Protein AF-A0A3B8SM53-F1 (afdb_monomer_lite)

pLDDT: mean 72.82, std 17.41, range [37.41, 91.88]

Radius of gyration: 22.33 Å; chains: 1; bounding box: 72×32×51 Å

Sequence (110 aa):
MDFSYNNKTMTINGPLKPLNINQPLDARTVVDTYADIANIPNPYVGMVITVKVDETNSNKMTDYKVKSLKSNPIGLPNILIDEIVRMQEYLDLPKGETGATGATGATGAQ

Secondary structure (DSSP, 8-state):
--EEETTEEE---SS-PPP----TT--SEEEEESGGGGG-SS--TT-EEEEEEEGGGTTEEEEEEEEEEE--TT--TT-EEEEEEE---S--------------------

Foldseek 3Di:
DWDDDPNDIDDDPDDDDDDPDDDPPNPEAEDAEPVCLFVDFQDDAQHKYWHCQYPVPNGHTWIKGQHDAQADPVGRGRGGGDDIDTDPPDPPPPPPPDDDDDDDDDDDDD

Structure (mmCIF, N/CA/C/O backbone):
data_AF-A0A3B8SM53-F1
#
_entry.id   AF-A0A3B8SM53-F1
#
loop_
_atom_site.group_PDB
_atom_site.id
_atom_site.type_symbol
_atom_site.label_atom_id
_atom_site.label_alt_id
_atom_site.label_comp_id
_atom_site.label_asym_id
_atom_site.label_entity_id
_atom_site.label_seq_id
_atom_site.pdbx_PDB_ins_code
_atom_site.Cartn_x
_atom_site.Cartn_y
_atom_site.Cartn_z
_atom_site.occupancy
_atom_site.B_iso_or_equiv
_atom_site.auth_seq_id
_atom_site.auth_comp_id
_atom_site.auth_asym_id
_atom_site.auth_atom_id
_atom_site.pdbx_PDB_model_num
ATOM 1 N N . MET A 1 1 ? -34.065 14.376 -2.228 1.00 59.88 1 MET A N 1
ATOM 2 C CA . MET A 1 1 ? -33.737 14.935 -3.555 1.00 59.88 1 MET A CA 1
ATOM 3 C C . MET A 1 1 ? -33.708 13.758 -4.501 1.00 59.88 1 MET A C 1
ATOM 5 O O . MET A 1 1 ? -32.916 12.859 -4.258 1.00 59.88 1 MET A O 1
ATOM 9 N N . ASP A 1 2 ? -34.597 13.727 -5.488 1.00 66.94 2 ASP A N 1
ATOM 10 C CA . ASP A 1 2 ? -34.638 12.648 -6.477 1.00 66.94 2 ASP A CA 1
ATOM 11 C C . ASP A 1 2 ? -33.857 13.082 -7.716 1.00 66.94 2 ASP A C 1
ATOM 13 O O . ASP A 1 2 ? -34.107 14.150 -8.275 1.00 66.94 2 ASP A O 1
ATOM 17 N N . PHE A 1 3 ? -32.893 12.262 -8.132 1.00 74.75 3 PHE A N 1
ATOM 18 C CA . PHE A 1 3 ? -32.186 12.453 -9.396 1.00 74.75 3 PHE A CA 1
ATOM 19 C C . PHE A 1 3 ? -32.949 11.694 -10.482 1.00 74.75 3 PHE A C 1
ATOM 21 O O . PHE A 1 3 ? -33.213 10.498 -10.337 1.00 74.75 3 PHE A O 1
ATOM 28 N N . SER A 1 4 ? -33.317 12.385 -11.562 1.00 79.00 4 SER A N 1
ATOM 29 C CA . SER A 1 4 ? -34.007 11.791 -12.709 1.00 79.00 4 SER A CA 1
ATOM 30 C C . SER A 1 4 ? -33.165 11.975 -13.967 1.00 79.00 4 SER A C 1
ATOM 32 O O . SER A 1 4 ? -32.833 13.101 -14.335 1.00 79.00 4 SER A O 1
ATOM 34 N N . TYR A 1 5 ? -32.809 10.870 -14.622 1.00 73.00 5 TYR A N 1
ATOM 35 C CA . TYR A 1 5 ? -32.137 10.864 -15.922 1.00 73.00 5 TYR A CA 1
ATOM 36 C C . TYR A 1 5 ? -32.774 9.799 -16.812 1.00 73.00 5 TYR A C 1
ATOM 38 O O . TYR A 1 5 ? -32.891 8.643 -16.411 1.00 73.00 5 TYR A O 1
ATOM 46 N N . ASN A 1 6 ? -33.182 10.184 -18.024 1.00 77.25 6 ASN A N 1
ATOM 47 C CA . ASN A 1 6 ? -33.741 9.286 -19.041 1.00 77.25 6 ASN A CA 1
ATOM 48 C C . ASN A 1 6 ? -34.843 8.338 -18.503 1.00 77.25 6 ASN A C 1
ATOM 50 O O . ASN A 1 6 ? -34.766 7.120 -18.660 1.00 77.25 6 ASN A O 1
ATOM 54 N N . ASN A 1 7 ? -35.833 8.897 -17.794 1.00 76.81 7 ASN A N 1
ATOM 55 C CA . ASN A 1 7 ? -36.931 8.177 -17.128 1.00 76.81 7 ASN A CA 1
ATOM 56 C C . ASN A 1 7 ? -36.513 7.138 -16.059 1.00 76.81 7 ASN A C 1
ATOM 58 O O . ASN A 1 7 ? -37.345 6.343 -15.624 1.00 76.81 7 ASN A O 1
ATOM 62 N N . LYS A 1 8 ? -35.258 7.145 -15.587 1.00 76.12 8 LYS A N 1
ATOM 63 C CA . LYS A 1 8 ? -34.836 6.431 -14.373 1.00 76.12 8 LYS A CA 1
ATOM 64 C C . LYS A 1 8 ? -34.784 7.409 -13.204 1.00 76.12 8 LYS A C 1
ATOM 66 O O . LYS A 1 8 ? -33.970 8.332 -13.199 1.00 76.12 8 LYS A O 1
ATOM 71 N N . THR A 1 9 ? -35.634 7.176 -12.211 1.00 74.00 9 THR A N 1
ATOM 72 C CA . THR A 1 9 ? -35.647 7.925 -10.952 1.00 74.00 9 THR A CA 1
ATOM 73 C C . THR A 1 9 ? -34.846 7.157 -9.911 1.00 74.00 9 THR A C 1
ATOM 75 O O . THR A 1 9 ? -35.157 6.007 -9.605 1.00 74.00 9 THR A O 1
ATOM 78 N N . MET A 1 10 ? -33.804 7.784 -9.372 1.00 71.62 10 MET A N 1
ATOM 79 C CA . MET A 1 10 ? -33.108 7.278 -8.195 1.00 71.62 10 MET A CA 1
ATOM 80 C C . MET A 1 10 ? -33.725 7.921 -6.960 1.00 71.62 10 MET A C 1
ATOM 82 O O . MET A 1 10 ? -33.443 9.080 -6.653 1.00 71.62 10 MET A O 1
ATOM 86 N N . THR A 1 11 ? -34.578 7.166 -6.272 1.00 69.62 11 THR A N 1
ATOM 87 C CA . THR A 1 11 ? -35.194 7.599 -5.017 1.00 69.62 11 THR A CA 1
ATOM 88 C C . THR A 1 11 ? -34.226 7.375 -3.866 1.00 69.62 11 THR A C 1
ATOM 90 O O . THR A 1 11 ? -33.884 6.236 -3.539 1.00 69.62 11 THR A O 1
ATOM 93 N N . ILE A 1 12 ? -33.767 8.463 -3.248 1.00 69.38 12 ILE A N 1
ATOM 94 C CA . ILE A 1 12 ? -32.805 8.408 -2.143 1.00 69.38 12 ILE A CA 1
ATOM 95 C C . ILE A 1 12 ? -33.556 8.628 -0.826 1.00 69.38 12 ILE A C 1
ATOM 97 O O . ILE A 1 12 ? -33.855 9.761 -0.444 1.00 69.38 12 ILE A O 1
ATOM 101 N N . ASN A 1 13 ? -33.851 7.540 -0.112 1.00 62.94 13 ASN A N 1
ATOM 102 C CA . ASN A 1 13 ? -34.447 7.591 1.225 1.00 62.94 13 ASN A CA 1
ATOM 103 C C . ASN A 1 13 ? -33.355 7.775 2.292 1.00 62.94 13 ASN A C 1
ATOM 105 O O . ASN A 1 13 ? -32.964 6.828 2.971 1.00 62.94 13 ASN A O 1
ATOM 109 N N . GLY A 1 14 ? -32.839 9.001 2.409 1.00 73.62 14 GLY A N 1
ATOM 110 C CA . GLY A 1 14 ? -31.860 9.398 3.427 1.00 73.62 14 GLY A CA 1
ATOM 111 C C . GLY A 1 14 ? -30.641 10.140 2.865 1.00 73.62 14 GLY A C 1
ATOM 112 O O . GLY A 1 14 ? -30.568 10.388 1.660 1.00 73.62 14 GLY A O 1
ATOM 113 N N . PRO A 1 15 ? -29.675 10.523 3.723 1.00 74.88 15 PRO A N 1
ATOM 114 C CA . PRO A 1 15 ? -28.414 11.101 3.275 1.00 74.88 15 PRO A CA 1
ATOM 115 C C . PRO A 1 15 ? -27.673 10.102 2.387 1.00 74.88 15 PRO A C 1
ATOM 117 O O . PRO A 1 15 ? -27.571 8.923 2.735 1.00 74.88 15 PRO A O 1
ATOM 120 N N . LEU A 1 16 ? -27.123 10.575 1.268 1.00 68.75 16 LEU A N 1
ATOM 121 C CA . LEU A 1 16 ? -26.185 9.788 0.476 1.00 68.75 16 LEU A CA 1
ATOM 122 C C . LEU A 1 16 ? -24.994 9.419 1.363 1.00 68.75 16 LEU A C 1
ATOM 124 O O . LEU A 1 16 ? -24.207 10.281 1.749 1.00 68.75 16 LEU A O 1
ATOM 128 N N . LYS A 1 17 ? -24.886 8.136 1.708 1.00 67.69 17 LYS A N 1
ATOM 129 C CA . LYS A 1 17 ? -23.715 7.597 2.394 1.00 67.69 17 LYS A CA 1
ATOM 130 C C . LYS A 1 17 ? -22.768 7.051 1.328 1.00 67.69 17 LYS A C 1
ATOM 132 O O . LYS A 1 17 ? -23.202 6.179 0.571 1.00 67.69 17 LYS A O 1
ATOM 137 N N . PRO A 1 18 ? -21.512 7.520 1.241 1.00 63.25 18 PRO A N 1
ATOM 138 C CA . PRO A 1 18 ? -20.511 6.798 0.471 1.00 63.25 18 PRO A CA 1
ATOM 139 C C . PRO A 1 18 ? -20.443 5.368 1.024 1.00 63.25 18 PRO A C 1
ATOM 141 O O . PRO A 1 18 ? -20.311 5.162 2.231 1.00 63.25 18 PRO A O 1
ATOM 144 N N . LEU A 1 19 ? -20.647 4.378 0.156 1.00 59.03 19 LEU A N 1
ATOM 145 C CA . LEU A 1 19 ? -20.536 2.970 0.525 1.00 59.03 19 LEU A CA 1
ATOM 146 C C . LEU A 1 19 ? -19.054 2.590 0.495 1.00 59.03 19 LEU A C 1
ATOM 148 O O . LEU A 1 19 ? -18.371 2.899 -0.476 1.00 59.03 19 LEU A O 1
ATOM 152 N N . ASN A 1 20 ? -18.577 1.856 1.503 1.00 58.00 20 ASN A N 1
ATOM 153 C CA . ASN A 1 20 ? -17.210 1.305 1.550 1.00 58.00 20 ASN A CA 1
ATOM 154 C C . ASN A 1 20 ? -17.018 0.107 0.589 1.00 58.00 20 ASN A C 1
ATOM 156 O O . ASN A 1 20 ? -16.231 -0.798 0.861 1.00 58.00 20 ASN A O 1
ATOM 160 N N . ILE A 1 21 ? -17.791 0.045 -0.499 1.00 59.44 21 ILE A N 1
ATOM 161 C CA . ILE A 1 21 ? -17.744 -1.045 -1.473 1.00 59.44 21 ILE A CA 1
ATOM 162 C C . ILE A 1 21 ? -16.830 -0.602 -2.614 1.00 59.44 21 ILE A C 1
ATOM 164 O O . ILE A 1 21 ? -17.197 0.295 -3.373 1.00 59.44 21 ILE A O 1
ATOM 168 N N . ASN A 1 22 ? -15.667 -1.253 -2.740 1.00 59.81 22 ASN A N 1
ATOM 169 C CA . ASN A 1 22 ? -14.767 -1.074 -3.882 1.00 59.81 22 ASN A CA 1
ATOM 170 C C . ASN A 1 22 ? -15.539 -1.319 -5.179 1.00 59.81 22 ASN A C 1
ATOM 172 O O . ASN A 1 22 ? -16.102 -2.398 -5.385 1.00 59.81 22 ASN A O 1
ATOM 176 N N . GLN A 1 23 ? -15.571 -0.317 -6.052 1.00 62.94 23 GLN A N 1
ATOM 177 C CA . GLN A 1 23 ? -16.195 -0.465 -7.359 1.00 62.94 23 GLN A CA 1
ATOM 178 C C . GLN A 1 23 ? -15.223 -1.149 -8.336 1.00 62.94 23 GLN A C 1
ATOM 180 O O . GLN A 1 23 ? -14.014 -0.991 -8.195 1.00 62.94 23 GLN A O 1
ATOM 185 N N . PRO A 1 24 ? -15.710 -1.880 -9.357 1.00 46.72 24 PRO A N 1
ATOM 186 C CA . PRO A 1 24 ? -14.855 -2.615 -10.304 1.00 46.72 24 PRO A CA 1
ATOM 187 C C . PRO A 1 24 ? -13.836 -1.764 -11.085 1.00 46.72 24 PRO A C 1
ATOM 189 O O . PRO A 1 24 ? -12.937 -2.312 -11.713 1.00 46.72 24 PRO A O 1
ATOM 192 N N . LEU A 1 25 ? -13.993 -0.438 -11.071 1.00 55.97 25 LEU A N 1
ATOM 193 C CA . LEU A 1 25 ? -13.132 0.555 -11.724 1.00 55.97 25 LEU A CA 1
ATOM 194 C C . LEU A 1 25 ? -12.476 1.506 -10.712 1.00 55.97 25 LEU A C 1
ATOM 196 O O . LEU A 1 25 ? -11.989 2.569 -11.092 1.00 55.97 25 LEU A O 1
ATOM 200 N N . ASP A 1 26 ? -12.504 1.164 -9.424 1.00 61.59 26 ASP A N 1
ATOM 201 C CA . ASP A 1 26 ? -11.850 1.970 -8.405 1.00 61.59 26 ASP A CA 1
ATOM 202 C C . ASP A 1 26 ? -10.332 1.911 -8.616 1.00 61.59 26 ASP A C 1
ATOM 204 O O . ASP A 1 26 ? -9.703 0.863 -8.489 1.00 61.59 26 ASP A O 1
ATOM 208 N N . ALA A 1 27 ? -9.745 3.049 -8.989 1.00 63.62 27 ALA A N 1
ATOM 209 C CA . ALA A 1 27 ? -8.322 3.176 -9.289 1.00 63.62 27 ALA A CA 1
ATOM 210 C C . ALA A 1 27 ? -7.433 3.124 -8.029 1.00 63.62 27 ALA A C 1
ATOM 212 O O . ALA A 1 27 ? -6.221 3.331 -8.114 1.00 63.62 27 ALA A O 1
ATOM 213 N N . ARG A 1 28 ? -8.015 2.882 -6.848 1.00 70.44 28 ARG A N 1
ATOM 214 C CA . ARG A 1 28 ? -7.289 2.759 -5.584 1.00 70.44 28 ARG A CA 1
ATOM 215 C C . ARG A 1 28 ? -6.749 1.345 -5.415 1.00 70.44 28 ARG A C 1
ATOM 217 O O . ARG A 1 28 ? -7.471 0.360 -5.540 1.00 70.44 28 ARG A O 1
ATOM 224 N N . THR A 1 29 ? -5.475 1.240 -5.051 1.00 82.56 29 THR A N 1
ATOM 225 C CA . THR A 1 29 ? -4.934 -0.036 -4.579 1.00 82.56 29 THR A CA 1
ATOM 226 C C . THR A 1 29 ? -5.319 -0.217 -3.125 1.00 82.56 29 THR A C 1
ATOM 228 O O . THR A 1 29 ? -4.898 0.556 -2.267 1.00 82.56 29 THR A O 1
ATOM 231 N N . VAL A 1 30 ? -6.151 -1.220 -2.860 1.00 87.2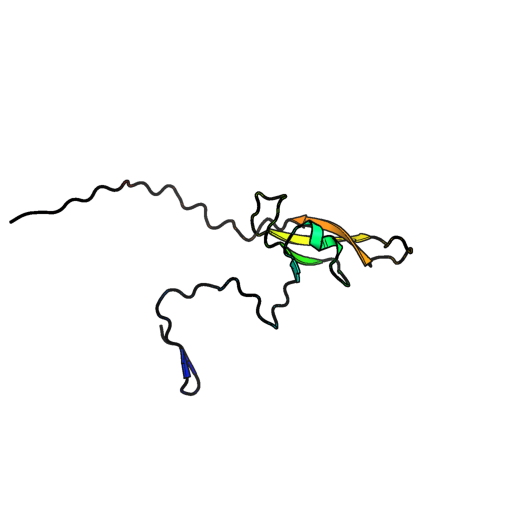5 30 VAL A N 1
ATOM 232 C CA . VAL A 1 30 ? -6.659 -1.514 -1.522 1.00 87.25 30 VAL A CA 1
ATOM 233 C C . VAL A 1 30 ? -6.122 -2.858 -1.071 1.00 87.25 30 VAL A C 1
ATOM 235 O O . VAL A 1 30 ? -6.238 -3.847 -1.791 1.00 87.25 30 VAL A O 1
ATOM 238 N N . VAL A 1 31 ? -5.572 -2.884 0.134 1.00 88.50 31 VAL A N 1
ATOM 239 C CA . VAL A 1 31 ? -5.051 -4.088 0.776 1.00 88.50 31 VAL A CA 1
ATOM 240 C C . VAL A 1 31 ? -5.754 -4.316 2.110 1.00 88.50 31 VAL A C 1
ATOM 242 O O . VAL A 1 31 ? -6.248 -3.371 2.734 1.00 88.50 31 VAL A O 1
ATOM 245 N N . ASP A 1 32 ? -5.844 -5.572 2.539 1.00 87.75 32 ASP A N 1
ATOM 246 C CA . ASP A 1 32 ? -6.553 -5.912 3.771 1.00 87.75 32 ASP A CA 1
ATOM 247 C C . ASP A 1 32 ? -5.735 -5.513 5.008 1.00 87.75 32 ASP A C 1
ATOM 249 O O . ASP A 1 32 ? -6.276 -4.863 5.906 1.00 87.75 32 ASP A O 1
ATOM 253 N N . THR A 1 33 ? -4.430 -5.801 5.009 1.00 89.56 3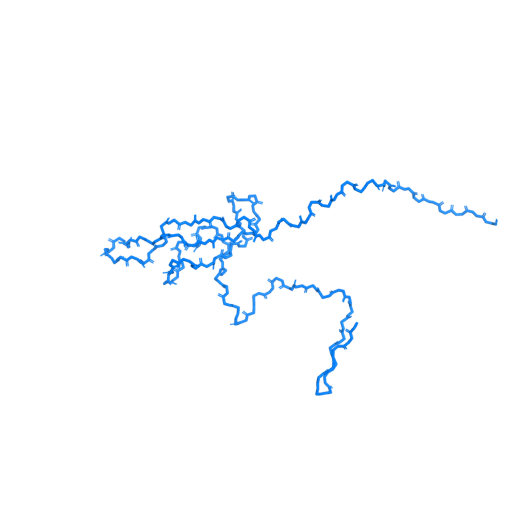3 THR A N 1
ATOM 254 C CA . THR A 1 33 ? -3.512 -5.502 6.119 1.00 89.56 33 THR A CA 1
ATOM 255 C C . THR A 1 33 ? -2.274 -4.719 5.680 1.00 89.56 33 THR A C 1
ATOM 257 O O . THR A 1 33 ? -1.954 -4.615 4.495 1.00 89.56 33 THR A O 1
ATOM 260 N N . TYR A 1 34 ? -1.537 -4.164 6.646 1.00 88.38 34 TYR A N 1
ATOM 261 C CA . TYR A 1 34 ? -0.283 -3.452 6.372 1.00 88.38 34 TYR A CA 1
ATOM 262 C C . TYR A 1 34 ? 0.783 -4.366 5.735 1.00 88.38 34 TYR A C 1
ATOM 264 O O . TYR A 1 34 ? 1.557 -3.925 4.888 1.00 88.38 34 TYR A O 1
ATOM 272 N N . ALA A 1 35 ? 0.815 -5.653 6.099 1.00 89.25 35 ALA A N 1
ATOM 273 C CA . ALA A 1 35 ? 1.772 -6.616 5.551 1.00 89.25 35 ALA A CA 1
ATOM 274 C C . ALA A 1 35 ? 1.553 -6.887 4.051 1.00 89.25 35 ALA A C 1
ATOM 276 O O . ALA A 1 35 ? 2.513 -7.113 3.311 1.00 89.25 35 ALA A O 1
ATOM 277 N N . ASP A 1 36 ? 0.305 -6.798 3.588 1.00 89.50 36 ASP A N 1
ATOM 278 C CA . ASP A 1 36 ? -0.072 -7.048 2.194 1.00 89.50 36 ASP A CA 1
ATOM 279 C C . ASP A 1 36 ? 0.483 -5.998 1.223 1.00 89.50 36 ASP A C 1
ATOM 281 O O . ASP A 1 36 ? 0.601 -6.263 0.026 1.00 89.50 36 ASP A O 1
ATOM 285 N N . ILE A 1 37 ? 0.903 -4.833 1.730 1.00 88.19 37 ILE A N 1
ATOM 286 C CA . ILE A 1 37 ? 1.548 -3.780 0.937 1.00 88.19 37 ILE A CA 1
ATOM 287 C C . ILE A 1 37 ? 2.769 -4.327 0.185 1.00 88.19 37 ILE A C 1
ATOM 289 O O . ILE A 1 37 ? 2.968 -4.013 -0.987 1.00 88.19 37 ILE A O 1
ATOM 293 N N . ALA A 1 38 ? 3.574 -5.182 0.821 1.00 86.25 38 ALA A N 1
ATOM 294 C CA . ALA A 1 38 ? 4.791 -5.723 0.215 1.00 86.25 38 ALA A CA 1
ATOM 295 C C . ALA A 1 38 ? 4.522 -6.644 -0.992 1.00 86.25 38 ALA A C 1
ATOM 297 O O . ALA A 1 38 ? 5.424 -6.860 -1.801 1.00 86.25 38 ALA A O 1
ATOM 298 N N . ASN A 1 39 ? 3.297 -7.166 -1.117 1.00 87.38 39 ASN A N 1
ATOM 299 C CA . ASN A 1 39 ? 2.892 -8.114 -2.155 1.00 87.38 39 ASN A CA 1
ATOM 300 C C . ASN A 1 39 ? 2.200 -7.442 -3.351 1.00 87.38 39 ASN A C 1
ATOM 302 O O . ASN A 1 39 ? 1.744 -8.133 -4.263 1.00 87.38 39 ASN A O 1
ATOM 306 N N . ILE A 1 40 ? 2.100 -6.110 -3.357 1.00 86.06 40 ILE A N 1
ATOM 307 C CA . ILE A 1 40 ? 1.481 -5.368 -4.455 1.00 86.06 40 ILE A CA 1
ATOM 308 C C . ILE A 1 40 ? 2.276 -5.610 -5.747 1.00 86.06 40 ILE A C 1
ATOM 310 O O . ILE A 1 40 ? 3.482 -5.350 -5.783 1.00 86.06 40 ILE A O 1
ATOM 314 N N . PRO A 1 41 ? 1.628 -6.080 -6.827 1.00 83.94 41 PRO A N 1
ATOM 315 C CA . PRO A 1 41 ? 2.295 -6.263 -8.104 1.00 83.94 41 PRO A CA 1
ATOM 316 C C . PRO A 1 41 ? 2.586 -4.905 -8.753 1.00 83.94 41 PRO A C 1
ATOM 318 O O . PRO A 1 41 ? 1.712 -4.044 -8.827 1.00 83.94 41 PRO A O 1
ATOM 321 N N . ASN A 1 42 ? 3.800 -4.746 -9.282 1.00 82.56 42 ASN A N 1
ATOM 322 C CA . ASN A 1 42 ? 4.246 -3.569 -10.041 1.00 82.56 42 ASN A CA 1
ATOM 323 C C . ASN A 1 42 ? 4.010 -2.218 -9.326 1.00 82.56 42 ASN A C 1
ATOM 325 O O . ASN A 1 42 ? 3.346 -1.335 -9.879 1.00 82.56 42 ASN A O 1
ATOM 329 N N . PRO A 1 43 ? 4.545 -2.027 -8.108 1.00 88.00 43 PRO A N 1
ATOM 330 C CA . PRO A 1 43 ? 4.406 -0.765 -7.396 1.00 88.00 43 PRO A CA 1
ATOM 331 C C . PRO A 1 43 ? 5.175 0.361 -8.105 1.00 88.00 43 PRO A C 1
ATOM 333 O O . PRO A 1 43 ? 6.211 0.131 -8.728 1.00 88.00 43 PRO A O 1
ATOM 336 N N . TYR A 1 44 ? 4.701 1.602 -7.970 1.00 87.38 44 TYR A N 1
ATOM 337 C CA . TYR A 1 44 ? 5.388 2.796 -8.475 1.00 87.38 44 TYR A CA 1
ATOM 338 C C . TYR A 1 44 ? 5.497 3.879 -7.394 1.00 87.38 44 TYR A C 1
ATOM 340 O O . TYR A 1 44 ? 4.665 3.977 -6.492 1.00 8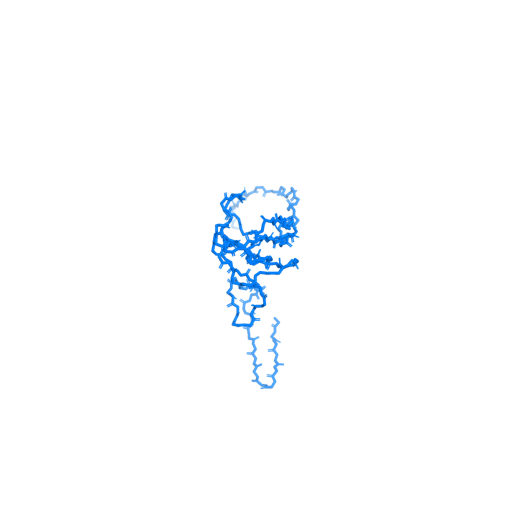7.38 44 TYR A O 1
ATOM 348 N N . VAL A 1 45 ? 6.535 4.716 -7.467 1.00 88.19 45 VAL A N 1
ATOM 349 C CA . VAL A 1 45 ? 6.705 5.839 -6.530 1.00 88.19 45 VAL A CA 1
ATOM 350 C C . VAL A 1 45 ? 5.552 6.831 -6.689 1.00 88.19 45 VAL A C 1
ATOM 352 O O . VAL A 1 45 ? 5.204 7.225 -7.799 1.00 88.19 45 VAL A O 1
ATOM 355 N N . GLY A 1 46 ? 4.963 7.255 -5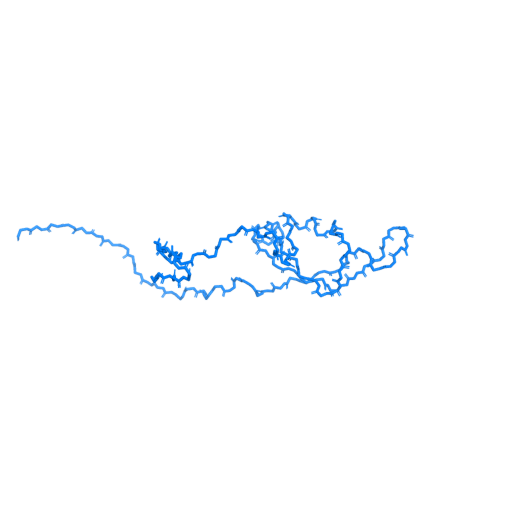.573 1.00 84.44 46 GLY A N 1
ATOM 356 C CA . GLY A 1 46 ? 3.803 8.142 -5.545 1.00 84.44 46 GLY A CA 1
ATOM 357 C C . GLY A 1 46 ? 2.450 7.432 -5.614 1.00 84.44 46 GLY A C 1
ATOM 358 O O . GLY A 1 46 ? 1.428 8.105 -5.486 1.00 84.44 46 GLY A O 1
ATOM 359 N N . MET A 1 47 ? 2.436 6.104 -5.758 1.00 86.25 47 MET A N 1
ATOM 360 C CA . MET A 1 47 ? 1.243 5.266 -5.652 1.00 86.25 47 MET A CA 1
ATOM 361 C C . MET A 1 47 ? 0.578 5.417 -4.278 1.00 86.25 47 MET A C 1
ATOM 363 O O . MET A 1 47 ? 1.264 5.421 -3.253 1.00 86.25 47 MET A O 1
ATOM 367 N N . VAL A 1 48 ? -0.752 5.532 -4.270 1.00 87.81 48 VAL A N 1
ATOM 368 C CA . VAL A 1 48 ? -1.572 5.595 -3.053 1.00 87.81 48 VAL A CA 1
ATOM 369 C C . VAL A 1 48 ? -2.156 4.219 -2.761 1.00 87.81 48 VAL A C 1
ATOM 371 O O . VAL A 1 48 ? -2.745 3.590 -3.641 1.00 87.81 48 VAL A O 1
ATOM 374 N N . ILE A 1 49 ? -1.992 3.772 -1.521 1.00 88.25 49 ILE A N 1
ATOM 375 C CA . ILE A 1 49 ? -2.423 2.462 -1.045 1.00 88.25 49 ILE A CA 1
ATOM 376 C C . ILE A 1 49 ? -3.320 2.662 0.169 1.00 88.25 49 ILE A C 1
ATOM 378 O O . ILE A 1 49 ? -2.908 3.277 1.151 1.00 88.25 49 ILE A O 1
ATOM 382 N N . THR A 1 50 ? -4.530 2.119 0.114 1.00 87.88 50 THR A N 1
ATOM 383 C CA . THR A 1 50 ? -5.467 2.125 1.237 1.00 87.88 50 THR A CA 1
ATOM 384 C C . THR A 1 50 ? -5.382 0.796 1.970 1.00 87.88 50 THR A C 1
ATOM 386 O O . THR A 1 50 ? -5.671 -0.254 1.398 1.00 87.88 50 THR A O 1
ATOM 389 N N . VAL A 1 51 ? -5.016 0.837 3.247 1.00 88.38 51 VAL A N 1
ATOM 390 C CA . VAL A 1 51 ? -5.022 -0.330 4.133 1.00 88.38 51 VAL A CA 1
ATOM 391 C C . VAL A 1 51 ? -6.342 -0.344 4.888 1.00 88.38 51 VAL A C 1
ATOM 393 O O . VAL A 1 51 ? -6.648 0.617 5.596 1.00 88.38 51 VAL A O 1
ATOM 396 N N . LYS A 1 52 ? -7.136 -1.411 4.748 1.00 86.00 52 LYS A N 1
ATOM 397 C CA . LYS A 1 52 ? -8.439 -1.517 5.429 1.00 86.00 52 LYS A CA 1
ATOM 398 C C . LYS A 1 52 ? -8.285 -1.620 6.942 1.00 86.00 52 LYS A C 1
ATOM 400 O O . LYS A 1 52 ? -9.000 -0.938 7.673 1.00 86.00 52 LYS A O 1
ATOM 405 N N . VAL A 1 53 ? -7.356 -2.458 7.395 1.00 85.19 53 VAL A N 1
ATOM 406 C CA . VAL A 1 53 ? -7.062 -2.678 8.811 1.00 85.19 53 VAL A CA 1
ATOM 407 C C . VAL A 1 53 ? -5.575 -2.444 9.036 1.00 85.19 53 VAL A C 1
ATOM 409 O O . VAL A 1 53 ? -4.743 -3.320 8.811 1.00 85.19 53 VAL A O 1
ATOM 412 N N . ASP A 1 54 ? -5.229 -1.226 9.450 1.00 84.50 54 ASP A N 1
ATOM 413 C CA . ASP A 1 54 ? -3.849 -0.898 9.790 1.00 84.50 54 ASP A CA 1
ATOM 414 C C . ASP A 1 54 ? -3.567 -1.212 11.263 1.00 84.50 54 ASP A C 1
ATOM 416 O O . ASP A 1 54 ? -3.866 -0.425 12.168 1.00 84.50 54 ASP A O 1
ATOM 420 N N . GLU A 1 55 ? -2.957 -2.369 11.502 1.00 84.31 55 GLU A N 1
ATOM 421 C CA . GLU A 1 55 ? -2.520 -2.817 12.828 1.00 84.31 55 GLU A CA 1
ATOM 422 C C . GLU A 1 55 ? -1.503 -1.852 13.464 1.00 84.31 55 GLU A C 1
ATOM 424 O O . GLU A 1 55 ? -1.447 -1.718 14.687 1.00 84.31 55 GLU A O 1
ATOM 429 N N . THR A 1 56 ? -0.757 -1.092 12.653 1.00 82.50 56 THR A N 1
ATOM 430 C CA . THR A 1 56 ? 0.182 -0.059 13.123 1.00 82.50 56 THR A CA 1
ATOM 431 C C . THR A 1 56 ? -0.516 1.257 13.491 1.00 82.50 56 THR A C 1
ATOM 433 O O . THR A 1 56 ? 0.112 2.184 14.008 1.00 82.50 56 THR A O 1
ATOM 436 N N . ASN A 1 57 ? -1.826 1.364 13.235 1.00 80.75 57 ASN A N 1
ATOM 437 C CA . ASN A 1 57 ? -2.648 2.547 13.493 1.00 80.75 57 ASN A CA 1
ATOM 438 C C . ASN A 1 57 ? -3.952 2.235 14.229 1.00 80.75 57 ASN A C 1
ATOM 440 O O . ASN A 1 57 ? -5.012 2.764 13.889 1.00 80.75 57 ASN A O 1
ATOM 444 N N . SER A 1 58 ? -3.902 1.388 15.257 1.00 80.31 58 SER A N 1
ATOM 445 C CA . SER A 1 58 ? -5.101 1.045 16.041 1.00 80.31 58 SER A CA 1
ATOM 446 C C . SER A 1 58 ? -6.231 0.438 15.190 1.00 80.31 58 SER A C 1
ATOM 448 O O . SER A 1 58 ? -7.403 0.721 15.436 1.00 80.31 58 SER A O 1
ATOM 450 N N . ASN A 1 59 ? -5.890 -0.367 14.177 1.00 81.38 59 ASN A N 1
ATOM 451 C CA . ASN A 1 59 ? -6.829 -1.027 13.261 1.00 81.38 59 ASN A CA 1
ATOM 452 C C . ASN A 1 59 ? -7.726 -0.061 12.472 1.00 81.38 59 ASN A C 1
ATOM 454 O O . ASN A 1 59 ? -8.825 -0.423 12.051 1.00 81.38 59 ASN A O 1
ATOM 458 N N . LYS A 1 60 ? -7.275 1.183 12.278 1.00 80.00 60 LYS A N 1
ATOM 459 C CA . LYS A 1 60 ? -7.996 2.180 11.484 1.00 80.00 60 LYS A CA 1
ATOM 460 C C . LYS A 1 60 ? -7.649 2.046 10.008 1.00 80.00 60 LYS A C 1
ATOM 462 O O . LYS A 1 60 ? -6.505 1.759 9.657 1.00 80.00 60 LYS A O 1
ATOM 467 N N . MET A 1 61 ? -8.620 2.331 9.145 1.00 82.38 61 MET A N 1
ATOM 468 C CA . MET A 1 61 ? -8.356 2.477 7.717 1.00 82.38 61 MET A CA 1
ATOM 469 C C . MET A 1 61 ? -7.362 3.621 7.506 1.00 82.38 61 MET A C 1
ATOM 471 O O . MET A 1 61 ? -7.579 4.724 8.012 1.00 82.38 61 MET A O 1
ATOM 475 N N . THR A 1 62 ? -6.266 3.344 6.804 1.00 84.38 62 THR A N 1
ATOM 476 C CA . THR A 1 62 ? -5.145 4.281 6.685 1.00 84.38 62 THR A CA 1
ATOM 477 C C . THR A 1 62 ? -4.619 4.307 5.260 1.00 84.38 62 THR A C 1
ATOM 479 O O . THR A 1 62 ? -4.377 3.262 4.657 1.00 84.38 62 THR A O 1
ATOM 482 N N . ASP A 1 63 ? -4.426 5.514 4.735 1.00 87.62 63 ASP A N 1
ATOM 483 C CA . ASP A 1 63 ? -3.850 5.728 3.416 1.00 87.62 63 ASP A CA 1
ATOM 484 C C . ASP A 1 63 ? -2.334 5.950 3.511 1.00 87.62 63 ASP A C 1
ATOM 486 O O . ASP A 1 63 ? -1.829 6.721 4.331 1.00 87.62 63 ASP A O 1
ATOM 490 N N . TYR A 1 64 ? -1.600 5.281 2.632 1.00 88.44 64 TYR A N 1
ATOM 491 C CA . TYR A 1 64 ? -0.153 5.359 2.504 1.00 88.44 64 TYR A CA 1
ATOM 492 C C . TYR A 1 64 ? 0.239 5.797 1.099 1.00 88.44 64 TYR A C 1
ATOM 494 O O . TYR A 1 64 ? -0.445 5.495 0.123 1.00 88.44 64 TYR A O 1
ATOM 502 N N . LYS A 1 65 ? 1.375 6.482 0.992 1.00 88.44 65 LYS A N 1
ATOM 503 C CA . LYS A 1 65 ? 2.001 6.850 -0.275 1.00 88.44 65 LYS A CA 1
ATOM 504 C C . LYS A 1 65 ? 3.370 6.203 -0.387 1.00 88.44 65 LYS A C 1
ATOM 506 O O . LYS A 1 65 ? 4.193 6.338 0.518 1.00 88.44 65 LYS A O 1
ATOM 511 N N . VAL A 1 66 ? 3.631 5.535 -1.505 1.00 90.62 66 VAL A N 1
ATOM 512 C CA . VAL A 1 66 ? 4.941 4.930 -1.779 1.00 90.62 66 VAL A CA 1
ATOM 513 C C . VAL A 1 66 ? 5.974 6.031 -2.002 1.00 90.62 66 VAL A C 1
ATOM 515 O O . VAL A 1 66 ? 5.802 6.876 -2.883 1.00 90.62 66 VAL A O 1
ATOM 518 N N . LYS A 1 67 ? 7.048 6.027 -1.209 1.00 90.25 67 LYS A N 1
ATOM 519 C CA . LYS A 1 67 ? 8.132 7.015 -1.283 1.00 90.25 67 LYS A CA 1
ATOM 520 C C . LYS A 1 67 ? 9.324 6.493 -2.074 1.00 90.25 67 LYS A C 1
ATOM 522 O O . LYS A 1 67 ? 9.868 7.229 -2.892 1.00 90.25 67 LYS A O 1
ATOM 527 N N . SER A 1 68 ? 9.703 5.238 -1.863 1.00 91.19 68 SER A N 1
ATOM 528 C CA . SER A 1 68 ? 10.819 4.601 -2.562 1.00 91.19 68 SER A CA 1
ATOM 529 C C . SER A 1 68 ? 10.509 3.149 -2.901 1.00 91.19 68 SER A C 1
ATOM 531 O O . SER A 1 68 ? 9.667 2.493 -2.279 1.00 91.19 68 SER A O 1
ATOM 533 N N . LEU A 1 69 ? 11.220 2.656 -3.912 1.00 91.88 69 LEU A N 1
ATOM 534 C CA . LEU A 1 69 ? 11.237 1.256 -4.301 1.00 91.88 69 LEU A CA 1
ATOM 535 C C . LEU A 1 69 ? 12.654 0.714 -4.127 1.00 91.88 69 LEU A C 1
ATOM 537 O O . LEU A 1 69 ? 13.631 1.439 -4.314 1.00 91.88 69 LEU A O 1
ATOM 541 N N . LYS A 1 70 ? 12.758 -0.574 -3.818 1.00 90.38 70 LYS A N 1
ATOM 542 C CA . LYS A 1 70 ? 14.016 -1.315 -3.720 1.00 90.38 70 LYS A CA 1
ATOM 543 C C . LYS A 1 70 ? 14.061 -2.454 -4.723 1.00 90.38 70 LYS A C 1
ATOM 545 O O . LYS A 1 70 ? 13.057 -2.847 -5.330 1.00 90.38 70 LYS A O 1
ATOM 550 N N . SER A 1 71 ? 15.259 -2.997 -4.875 1.00 88.94 71 SER A N 1
ATOM 551 C CA . SER A 1 71 ? 15.485 -4.183 -5.684 1.00 88.94 71 SER A CA 1
ATOM 552 C C . SER A 1 71 ? 14.891 -5.431 -5.033 1.00 88.94 71 SER A C 1
ATOM 554 O O . SER A 1 71 ? 14.861 -5.555 -3.806 1.00 88.94 71 SER A O 1
ATOM 556 N N . ASN A 1 72 ? 14.447 -6.382 -5.854 1.00 85.75 72 ASN A N 1
ATOM 557 C CA . ASN A 1 72 ? 14.088 -7.710 -5.365 1.00 85.75 72 ASN A CA 1
ATOM 558 C C . ASN A 1 72 ? 15.351 -8.557 -5.067 1.00 85.75 72 ASN A C 1
ATOM 560 O O . ASN A 1 72 ? 16.448 -8.194 -5.501 1.00 85.75 72 ASN A O 1
ATOM 564 N N . PRO A 1 73 ? 15.230 -9.706 -4.371 1.00 86.25 73 PRO A N 1
ATOM 565 C CA . PRO A 1 73 ? 16.372 -10.582 -4.070 1.00 86.25 73 PRO A CA 1
ATOM 566 C C . PRO A 1 73 ? 17.113 -11.137 -5.299 1.00 86.25 73 PRO A C 1
ATOM 568 O O . PRO A 1 73 ? 18.221 -11.643 -5.166 1.00 86.25 73 PRO A O 1
ATOM 571 N N . ILE A 1 74 ? 16.509 -11.048 -6.488 1.00 87.44 74 ILE A N 1
ATOM 572 C CA . ILE A 1 74 ? 17.085 -11.486 -7.769 1.00 87.44 74 ILE A CA 1
ATOM 573 C C . ILE A 1 74 ? 17.847 -10.322 -8.451 1.00 87.44 74 ILE A C 1
ATOM 575 O O . ILE A 1 74 ? 18.445 -10.490 -9.509 1.00 87.44 74 ILE A O 1
ATOM 579 N N . GLY A 1 75 ? 17.877 -9.136 -7.834 1.00 83.38 75 GLY A N 1
ATOM 580 C CA . GLY A 1 75 ? 18.615 -7.968 -8.312 1.00 83.38 75 GLY A CA 1
ATOM 581 C C . GLY A 1 75 ? 17.845 -7.079 -9.291 1.00 83.38 75 GLY A C 1
ATOM 582 O O . GLY A 1 75 ? 18.431 -6.137 -9.818 1.00 83.38 75 GLY A O 1
ATOM 583 N N . LEU A 1 76 ? 16.550 -7.324 -9.524 1.00 82.62 76 LEU A N 1
ATOM 584 C CA . LEU A 1 76 ? 15.720 -6.438 -10.344 1.00 82.62 76 LEU A CA 1
ATOM 585 C C . LEU A 1 76 ? 15.421 -5.150 -9.567 1.00 82.62 76 LEU A C 1
ATOM 587 O O . LEU A 1 76 ? 14.755 -5.235 -8.530 1.00 82.62 76 LEU A O 1
ATOM 591 N N . PRO A 1 77 ? 15.889 -3.976 -10.030 1.00 85.69 77 PRO A N 1
ATOM 592 C CA . PRO A 1 77 ? 15.672 -2.711 -9.340 1.00 85.69 77 PRO A CA 1
ATOM 593 C C . PRO A 1 77 ? 14.214 -2.253 -9.444 1.00 85.69 77 PRO A C 1
ATOM 595 O O . PRO A 1 77 ? 13.531 -2.555 -10.419 1.00 85.69 77 PRO A O 1
ATOM 598 N N . ASN A 1 78 ? 13.766 -1.465 -8.464 1.00 83.25 78 ASN A N 1
ATOM 599 C CA . ASN A 1 78 ? 12.465 -0.781 -8.462 1.00 83.25 78 ASN A CA 1
ATOM 600 C C . ASN A 1 78 ? 11.238 -1.708 -8.576 1.00 83.25 78 ASN A C 1
ATOM 602 O O . ASN A 1 78 ? 10.250 -1.348 -9.208 1.00 83.25 78 ASN A O 1
ATOM 606 N N . ILE A 1 79 ? 11.303 -2.903 -7.982 1.00 83.69 79 ILE A N 1
ATOM 607 C CA . ILE A 1 79 ? 10.227 -3.911 -8.050 1.00 83.69 79 ILE A CA 1
ATOM 608 C C . ILE A 1 79 ? 9.497 -4.068 -6.713 1.00 83.69 79 ILE A C 1
ATOM 610 O O . ILE A 1 79 ? 8.322 -4.418 -6.702 1.00 83.69 79 ILE A O 1
ATOM 614 N N . LEU A 1 80 ? 10.169 -3.825 -5.585 1.00 87.81 80 LEU A N 1
ATOM 615 C CA . LEU A 1 80 ? 9.573 -3.970 -4.257 1.00 87.81 80 LEU A CA 1
ATOM 616 C C . LEU A 1 80 ? 9.393 -2.611 -3.601 1.00 87.81 80 LEU A C 1
ATOM 618 O O . LEU A 1 80 ? 10.221 -1.720 -3.773 1.00 87.81 80 LEU A O 1
ATOM 622 N N . ILE A 1 81 ? 8.346 -2.474 -2.795 1.00 90.56 81 ILE A N 1
ATOM 623 C CA . ILE A 1 81 ? 8.178 -1.300 -1.942 1.00 90.56 81 ILE A CA 1
ATOM 624 C C . ILE A 1 81 ? 9.279 -1.300 -0.876 1.00 90.56 81 ILE A C 1
ATOM 626 O O . ILE A 1 81 ? 9.573 -2.325 -0.250 1.00 90.56 81 ILE A O 1
ATOM 630 N N . ASP A 1 82 ? 9.912 -0.143 -0.708 1.00 90.50 82 ASP A N 1
ATOM 631 C CA . ASP A 1 82 ? 10.973 0.072 0.269 1.00 90.50 82 ASP A CA 1
ATOM 632 C C . ASP A 1 82 ? 10.462 0.909 1.437 1.00 90.50 82 ASP A C 1
ATOM 634 O O . ASP A 1 82 ? 10.315 0.401 2.547 1.00 90.50 82 ASP A O 1
ATOM 638 N N . GLU A 1 83 ? 10.093 2.157 1.151 1.00 88.88 83 GLU A N 1
ATOM 639 C CA . GLU A 1 83 ? 9.550 3.086 2.132 1.00 88.88 83 GLU A CA 1
ATOM 640 C C . GLU A 1 83 ? 8.167 3.580 1.702 1.00 88.88 83 GLU A C 1
ATOM 642 O O . GLU A 1 83 ? 7.925 3.933 0.540 1.00 88.88 83 GLU A O 1
ATOM 647 N N . ILE A 1 84 ? 7.263 3.661 2.675 1.00 90.50 84 ILE A N 1
ATOM 648 C CA . ILE A 1 84 ? 5.950 4.279 2.531 1.00 90.50 84 ILE A CA 1
ATOM 649 C C . ILE A 1 84 ? 5.765 5.350 3.595 1.00 90.50 84 ILE A C 1
ATOM 651 O O . ILE A 1 84 ? 6.252 5.234 4.718 1.00 90.50 84 ILE A O 1
ATOM 655 N N . VAL A 1 85 ? 5.027 6.393 3.242 1.00 89.38 85 VAL A N 1
ATOM 656 C CA . VAL A 1 85 ? 4.692 7.492 4.142 1.00 89.38 85 VAL A CA 1
ATOM 657 C C . VAL A 1 85 ? 3.195 7.473 4.378 1.00 89.38 85 VAL A C 1
ATOM 659 O O . VAL A 1 85 ? 2.414 7.438 3.427 1.00 89.38 85 VAL A O 1
ATOM 662 N N . ARG A 1 86 ? 2.789 7.502 5.648 1.00 86.62 86 ARG A N 1
ATOM 663 C CA . ARG A 1 86 ? 1.380 7.642 6.008 1.00 86.62 86 ARG A CA 1
ATOM 664 C C . ARG A 1 86 ? 0.882 9.003 5.534 1.00 86.62 86 ARG A C 1
ATOM 666 O O . ARG A 1 86 ? 1.443 10.032 5.908 1.00 86.62 86 ARG A O 1
ATOM 673 N N . MET A 1 87 ? -0.182 9.010 4.743 1.00 79.88 87 MET A N 1
ATOM 674 C CA . MET A 1 87 ? -0.892 10.239 4.428 1.00 79.88 87 MET A CA 1
ATOM 675 C C . MET A 1 87 ? -1.779 10.553 5.632 1.00 79.88 87 MET A C 1
ATOM 677 O O . MET A 1 87 ? -2.730 9.832 5.916 1.00 79.88 87 MET A O 1
ATOM 681 N N . GLN A 1 88 ? -1.426 11.589 6.396 1.00 65.56 88 GLN A N 1
ATOM 682 C CA . GLN A 1 88 ? -2.167 12.000 7.600 1.00 65.56 88 GLN A CA 1
ATOM 683 C C . GLN A 1 88 ? -3.593 12.491 7.302 1.00 65.56 88 GLN A C 1
ATOM 685 O O . GLN A 1 88 ? -4.379 12.695 8.218 1.00 65.56 88 GLN A O 1
ATOM 690 N N . GLU A 1 89 ? -3.961 12.627 6.034 1.00 55.88 89 GLU A N 1
ATOM 691 C CA . GLU A 1 89 ? -5.126 13.387 5.616 1.00 55.88 89 GLU A CA 1
ATOM 692 C C . GLU A 1 89 ? -6.165 12.480 4.955 1.00 55.88 89 GLU A C 1
ATOM 694 O O . GLU A 1 89 ? -6.241 12.406 3.737 1.00 55.88 89 GLU A O 1
ATOM 699 N N . TYR A 1 90 ? -6.948 11.762 5.765 1.00 48.09 90 TYR A N 1
ATOM 700 C CA . TYR A 1 90 ? -8.293 11.315 5.360 1.00 48.09 90 TYR A CA 1
ATOM 701 C C . TYR A 1 90 ? -9.285 11.122 6.523 1.00 48.09 90 TYR A C 1
ATOM 703 O O . TYR A 1 90 ? -10.426 10.728 6.285 1.00 48.09 90 TYR A O 1
ATOM 711 N N . LEU A 1 91 ? -8.916 11.424 7.779 1.00 47.38 91 LEU A N 1
ATOM 712 C CA . LEU A 1 91 ? -9.860 11.319 8.901 1.00 47.38 91 LEU A CA 1
ATOM 713 C C . LEU A 1 91 ? -9.607 12.297 10.061 1.00 47.38 91 LEU A C 1
ATOM 715 O O . LEU A 1 91 ? -9.909 11.971 11.206 1.00 47.38 91 LEU A O 1
ATOM 719 N N . ASP A 1 92 ? -9.157 13.519 9.779 1.00 46.03 92 ASP A N 1
ATOM 720 C CA . ASP A 1 92 ? -9.608 14.658 10.587 1.00 46.03 92 ASP A CA 1
ATOM 721 C C . ASP A 1 92 ? -11.016 15.030 10.097 1.00 46.03 92 ASP A C 1
ATOM 723 O O . ASP A 1 92 ? -11.251 16.061 9.469 1.00 46.03 92 ASP A O 1
ATOM 727 N N . LEU A 1 93 ? -11.993 14.158 10.386 1.00 43.22 93 LEU A N 1
ATOM 728 C CA . LEU A 1 93 ? -13.342 14.665 10.632 1.00 43.22 93 LEU A CA 1
ATOM 729 C C . LEU A 1 93 ? -13.151 15.787 11.657 1.00 43.22 93 LEU A C 1
ATOM 731 O O . LEU A 1 93 ? -12.429 15.537 12.630 1.00 43.22 93 LEU A O 1
ATOM 735 N N . PRO A 1 94 ? -13.717 16.995 11.464 1.00 38.69 94 PRO A N 1
ATOM 736 C CA . PRO A 1 94 ? -13.569 18.054 12.449 1.00 38.69 94 PRO A CA 1
ATOM 737 C C . PRO A 1 94 ? -13.885 17.433 13.801 1.00 38.69 94 PRO A C 1
ATOM 739 O O . PRO A 1 94 ? -14.941 16.816 13.962 1.00 38.69 94 PRO A O 1
ATOM 742 N N . LYS A 1 95 ? -12.909 17.480 14.715 1.00 47.69 95 LYS A N 1
ATOM 743 C CA . LYS A 1 95 ? -13.073 17.061 16.100 1.00 47.69 95 LYS A CA 1
ATOM 744 C C . LYS A 1 95 ? -14.275 17.841 16.595 1.00 47.69 95 LYS A C 1
ATOM 746 O O . LYS A 1 95 ? -14.136 19.028 16.874 1.00 47.69 95 LYS A O 1
ATOM 751 N N . GLY A 1 96 ? -15.437 17.184 16.565 1.00 43.56 96 GLY A N 1
ATOM 752 C CA . GLY A 1 96 ? -16.719 17.778 16.885 1.00 43.56 96 GLY A CA 1
ATOM 753 C C . GLY A 1 96 ? -16.532 18.500 18.194 1.00 43.56 96 GLY A C 1
ATOM 754 O O . GLY A 1 96 ? -16.173 17.890 19.204 1.00 43.56 96 GLY A O 1
ATOM 755 N N . GLU A 1 97 ? -16.630 19.816 18.097 1.00 44.12 97 GLU A N 1
ATOM 756 C CA . GLU A 1 97 ? -16.476 20.725 19.201 1.00 44.12 97 GLU A CA 1
ATOM 757 C C . GLU A 1 97 ? -17.369 20.245 20.337 1.00 44.12 97 GLU A C 1
ATOM 759 O O . GLU A 1 97 ? -18.469 19.735 20.120 1.00 44.12 97 GLU A O 1
ATOM 764 N N . THR A 1 98 ? -16.849 20.386 21.548 1.00 48.56 98 THR A N 1
ATOM 765 C CA . THR A 1 98 ? -17.554 20.318 22.819 1.00 48.56 98 THR A CA 1
ATOM 766 C C . THR A 1 98 ? -19.006 20.797 22.695 1.00 48.56 98 THR A C 1
ATOM 768 O O . THR A 1 98 ? -19.306 21.976 22.846 1.00 48.56 98 THR A O 1
ATOM 771 N N . GLY A 1 99 ? -19.916 19.861 22.441 1.00 38.38 99 GLY A N 1
ATOM 772 C CA . GLY A 1 99 ? -21.353 20.058 22.494 1.00 38.38 99 GLY A CA 1
ATOM 773 C C . GLY A 1 99 ? -21.859 19.455 23.787 1.00 38.38 99 GLY A C 1
ATOM 774 O O . GLY A 1 99 ? -22.219 18.281 23.838 1.00 38.38 99 GLY A O 1
ATOM 775 N N . ALA A 1 100 ? -21.856 20.254 24.850 1.00 50.88 100 ALA A N 1
ATOM 776 C CA . ALA A 1 100 ? -22.703 19.989 25.998 1.00 50.88 100 ALA A CA 1
ATOM 777 C C . ALA A 1 100 ? -24.142 19.767 25.504 1.00 50.88 100 ALA A C 1
ATOM 779 O O . ALA A 1 100 ? -24.653 20.560 24.717 1.00 50.88 100 ALA A O 1
ATOM 780 N N . THR A 1 101 ? -24.801 18.699 25.945 1.00 40.88 101 THR A N 1
ATOM 781 C CA . THR A 1 101 ? -25.921 18.763 26.901 1.00 40.88 101 THR A CA 1
ATOM 782 C C . THR A 1 101 ? -26.443 17.341 27.096 1.00 40.88 101 THR A C 1
ATOM 784 O O . THR A 1 101 ? -26.828 16.661 26.147 1.00 40.88 101 THR A O 1
ATOM 787 N N . GLY A 1 102 ? -26.396 16.878 28.344 1.00 37.47 102 GLY A N 1
ATOM 788 C CA . GLY A 1 102 ? -26.907 15.577 28.744 1.00 37.47 102 GLY A CA 1
ATOM 789 C C . GLY A 1 102 ? -28.407 15.439 28.494 1.00 37.47 102 GLY A C 1
ATOM 790 O O . GLY A 1 102 ? -29.173 16.399 28.547 1.00 37.47 102 GLY A O 1
ATOM 791 N N . ALA A 1 103 ? -28.806 14.199 28.244 1.00 46.34 103 ALA A N 1
ATOM 792 C CA . ALA A 1 103 ? -30.184 13.755 28.274 1.00 46.34 103 ALA A CA 1
ATOM 793 C C . ALA A 1 103 ? -30.831 14.020 29.643 1.00 46.34 103 ALA A C 1
ATOM 795 O O . ALA A 1 103 ? -30.187 13.817 30.668 1.00 46.34 103 ALA A O 1
ATOM 796 N N . THR A 1 104 ? -32.121 14.362 29.653 1.00 40.00 104 THR A N 1
ATOM 797 C CA . THR A 1 104 ? -33.154 13.728 30.498 1.00 40.00 104 THR A CA 1
ATOM 798 C C . THR A 1 104 ? -34.524 14.1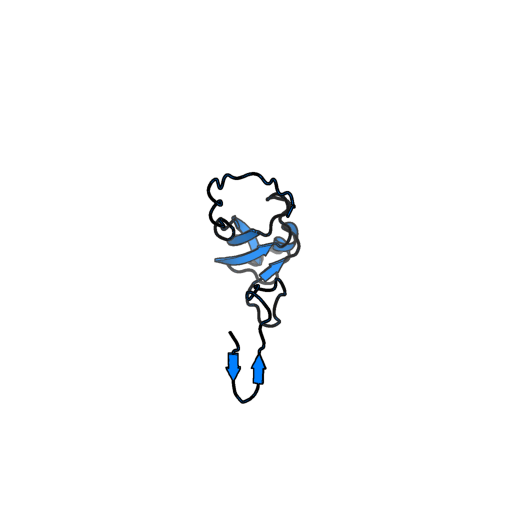18 29.932 1.00 40.00 104 THR A C 1
ATOM 800 O O . THR A 1 104 ? -34.865 15.296 29.883 1.00 40.00 104 THR A O 1
ATOM 803 N N . GLY A 1 105 ? -35.293 13.134 29.459 1.00 42.59 105 GLY A N 1
ATOM 804 C CA . GLY A 1 105 ? -36.713 13.300 29.133 1.00 42.59 105 GLY A CA 1
ATOM 805 C C . GLY A 1 105 ? -37.614 12.993 30.331 1.00 42.59 105 GLY A C 1
ATOM 806 O O . GLY A 1 105 ? -37.139 12.386 31.284 1.00 42.59 105 GLY A O 1
ATOM 807 N N . ALA A 1 106 ? -38.896 13.378 30.256 1.00 43.91 106 ALA A N 1
ATOM 808 C CA . ALA A 1 106 ? -40.056 12.659 30.822 1.00 43.91 106 ALA A CA 1
ATOM 809 C C . ALA A 1 106 ? -41.377 13.458 30.655 1.00 43.91 106 ALA A C 1
ATOM 811 O O . ALA A 1 106 ? -41.576 14.491 31.277 1.00 43.91 106 ALA A O 1
ATOM 812 N N . THR A 1 107 ? -42.249 12.946 29.779 1.00 43.25 107 THR A N 1
ATOM 813 C CA . THR A 1 107 ? -43.704 12.668 29.928 1.00 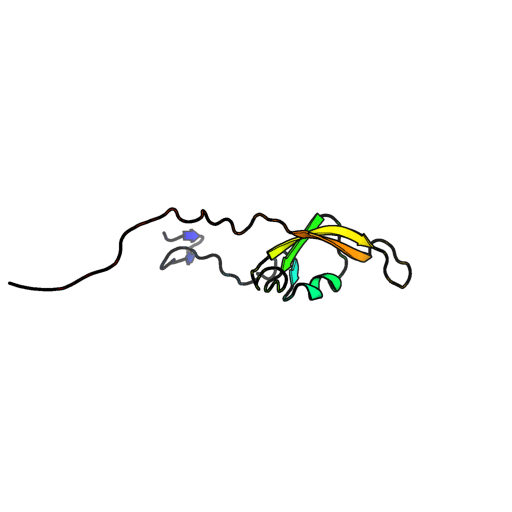43.25 107 THR A CA 1
ATOM 814 C C . THR A 1 107 ? -44.604 13.353 30.985 1.00 43.25 107 THR A C 1
ATOM 816 O O . THR A 1 107 ? -44.341 13.238 32.176 1.00 43.25 107 THR A O 1
ATOM 819 N N . GLY A 1 108 ? -45.802 13.780 30.518 1.00 37.41 108 GLY A N 1
ATOM 820 C CA . GLY A 1 108 ? -47.106 13.851 31.237 1.00 37.41 108 GLY A CA 1
ATOM 821 C C . GLY A 1 108 ? -47.335 15.117 32.086 1.00 37.41 108 GLY A C 1
ATOM 822 O O . GLY A 1 108 ? -46.385 15.629 32.645 1.00 37.41 108 GLY A O 1
ATOM 823 N N . ALA A 1 109 ? -48.527 15.694 32.278 1.00 38.81 109 ALA A N 1
ATOM 824 C CA . ALA A 1 109 ? -49.904 15.259 32.065 1.00 38.81 109 ALA A CA 1
ATOM 825 C C . ALA A 1 109 ? -50.878 16.468 32.145 1.00 38.81 109 ALA A C 1
ATOM 827 O O . ALA A 1 109 ? -50.552 17.450 32.806 1.00 38.81 109 ALA A O 1
ATOM 828 N N . GLN A 1 110 ? -52.059 16.281 31.530 1.00 39.44 110 GLN A N 1
ATOM 829 C CA . GLN A 1 110 ? -53.371 16.954 31.691 1.00 39.44 110 GLN A CA 1
ATOM 830 C C . GLN A 1 110 ? -53.527 18.451 31.395 1.00 39.44 110 GLN A C 1
ATOM 832 O O . GLN A 1 110 ? -52.974 19.295 32.125 1.00 39.44 110 GLN A O 1
#